Protein AF-A0A926W1B4-F1 (afdb_monomer_lite)

Sequence (68 aa):
MKVIVTVVEKITSEAHIDIPDGLDESAIKQRIVDRYNTGQMSVDMNIFQVDFESISAQIVKEHSTKSA

Foldseek 3Di:
DDKDKDWDKDDDWDFDDDDDPPDDPVRVVVVVVVCVVVVVGDTPPPPVDIDTPDMDMDDDDPDPPPDD

Secondary structure (DSSP, 8-state):
-EEEEEEEEEE--B------TT--HHHHHHHHHHHHHTT----B--TT-EEEEEEEEEEE--------

pLDDT: mean 80.53, std 12.76, range [45.41, 96.69]

Structure (mmCIF, N/CA/C/O backbone):
data_AF-A0A926W1B4-F1
#
_entry.id   AF-A0A926W1B4-F1
#
loop_
_atom_site.group_PDB
_atom_site.id
_atom_site.type_symbol
_atom_site.label_atom_id
_atom_site.label_alt_id
_atom_site.label_comp_id
_atom_site.label_asym_id
_atom_site.label_entity_id
_atom_site.label_seq_id
_atom_site.pdbx_PDB_ins_code
_atom_site.Cartn_x
_atom_site.Cartn_y
_atom_site.Cartn_z
_atom_site.occupancy
_atom_site.B_iso_or_equiv
_atom_site.auth_seq_id
_atom_site.auth_comp_id
_atom_site.auth_asym_id
_atom_site.auth_atom_id
_atom_site.pdbx_PDB_model_num
ATOM 1 N N . MET A 1 1 ? -25.741 -4.168 27.678 1.00 77.62 1 MET A N 1
ATOM 2 C CA . MET A 1 1 ? -24.407 -3.534 27.799 1.00 77.62 1 MET A CA 1
ATOM 3 C C . MET A 1 1 ? -23.809 -3.480 26.410 1.00 77.62 1 MET A C 1
ATOM 5 O O . MET A 1 1 ? -23.724 -4.526 25.782 1.00 77.62 1 MET A O 1
ATOM 9 N N . LYS A 1 2 ? -23.470 -2.290 25.914 1.00 83.31 2 LYS A N 1
ATOM 10 C CA . LYS A 1 2 ? -22.913 -2.106 24.569 1.00 83.31 2 LYS A CA 1
ATOM 11 C C . LYS A 1 2 ? -21.480 -1.604 24.704 1.00 83.31 2 LYS A C 1
ATOM 13 O O . LYS A 1 2 ? -21.235 -0.693 25.486 1.00 83.31 2 LYS A O 1
ATOM 18 N N . VAL A 1 3 ? -20.547 -2.200 23.969 1.00 88.12 3 VAL A N 1
ATOM 19 C CA . VAL A 1 3 ? -19.150 -1.753 23.906 1.00 88.12 3 VAL A CA 1
ATOM 20 C C . VAL A 1 3 ? -18.840 -1.425 22.455 1.00 88.12 3 VAL A C 1
ATOM 22 O O . VAL A 1 3 ? -19.156 -2.218 21.573 1.00 88.12 3 VAL A O 1
ATOM 25 N N . ILE A 1 4 ? -18.280 -0.246 22.209 1.00 87.88 4 ILE A N 1
ATOM 26 C CA . ILE A 1 4 ? -17.790 0.159 20.889 1.00 87.88 4 ILE A CA 1
ATOM 27 C C . ILE A 1 4 ? -16.271 0.026 20.924 1.00 87.88 4 ILE A C 1
ATOM 29 O O . ILE A 1 4 ? -15.649 0.556 21.843 1.00 87.88 4 ILE A O 1
ATOM 33 N N . VAL A 1 5 ? -15.700 -0.697 19.961 1.00 89.19 5 VAL A N 1
ATOM 34 C CA . VAL A 1 5 ? -14.255 -0.917 19.832 1.00 89.19 5 VAL A CA 1
ATOM 35 C C . VAL A 1 5 ? -13.781 -0.281 18.533 1.00 89.19 5 VAL A C 1
ATOM 37 O O . VAL A 1 5 ? -14.358 -0.543 17.480 1.00 89.19 5 VAL A O 1
ATOM 40 N N . THR A 1 6 ? -12.728 0.524 18.620 1.00 88.50 6 THR A N 1
ATOM 41 C CA . THR A 1 6 ? -12.033 1.100 17.467 1.00 88.50 6 THR A CA 1
ATOM 42 C C . THR A 1 6 ? -10.611 0.561 17.448 1.00 88.50 6 THR A C 1
ATOM 44 O O . THR A 1 6 ? -9.890 0.700 18.439 1.00 88.50 6 THR A O 1
ATOM 47 N N . VAL A 1 7 ? -10.221 -0.036 16.324 1.00 85.56 7 VAL A N 1
ATOM 48 C CA . VAL A 1 7 ? -8.864 -0.527 16.058 1.00 85.56 7 VAL A CA 1
ATOM 49 C C . VAL A 1 7 ? -8.279 0.319 14.935 1.00 85.56 7 VAL A C 1
ATOM 51 O O . VAL A 1 7 ? -8.949 0.553 13.930 1.00 85.56 7 VAL A O 1
ATOM 54 N N . VAL A 1 8 ? -7.056 0.803 15.125 1.00 86.19 8 VAL A N 1
ATOM 55 C CA . VAL A 1 8 ? -6.287 1.503 14.094 1.00 86.19 8 VAL A CA 1
ATOM 56 C C . VAL A 1 8 ? -5.110 0.618 13.715 1.00 86.19 8 VAL A C 1
ATOM 58 O O . VAL A 1 8 ? -4.328 0.218 14.580 1.00 86.19 8 VAL A O 1
ATOM 61 N N . GLU A 1 9 ? -5.011 0.306 12.429 1.00 81.75 9 GLU A N 1
ATOM 62 C CA . GLU A 1 9 ? -4.015 -0.596 11.861 1.00 81.75 9 GLU A CA 1
ATOM 63 C C . GLU A 1 9 ? -3.200 0.135 10.801 1.00 81.75 9 GLU A C 1
ATOM 65 O O . GLU A 1 9 ? -3.739 0.904 9.999 1.00 81.75 9 GLU A O 1
ATOM 70 N N . LYS A 1 10 ? -1.904 -0.160 10.765 1.00 82.25 10 LYS A N 1
ATOM 71 C CA . LYS A 1 10 ? -1.014 0.238 9.686 1.00 82.25 10 LYS A CA 1
ATOM 72 C C . LYS A 1 10 ? -0.733 -0.974 8.808 1.00 82.25 10 LYS A C 1
ATOM 74 O O . LYS A 1 10 ? -0.211 -1.984 9.276 1.00 82.25 10 LYS A O 1
ATOM 79 N N . ILE A 1 11 ? -1.066 -0.850 7.525 1.00 77.06 11 ILE A N 1
ATOM 8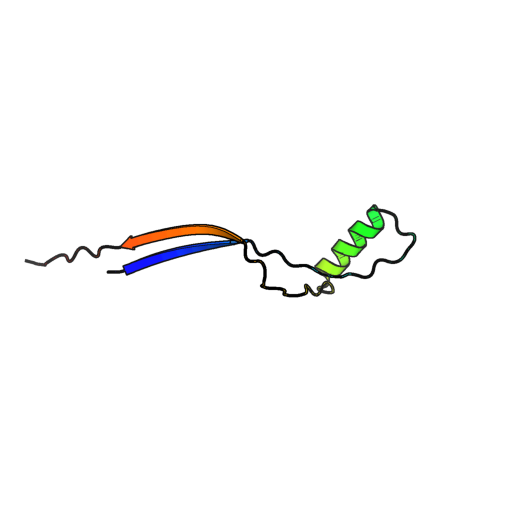0 C CA . ILE A 1 11 ? -0.833 -1.890 6.520 1.00 77.06 11 ILE A CA 1
ATOM 81 C C . ILE A 1 11 ? 0.359 -1.472 5.665 1.00 77.06 11 ILE A C 1
ATOM 83 O O . ILE A 1 11 ? 0.352 -0.398 5.062 1.00 77.06 11 ILE A O 1
ATOM 87 N N . THR A 1 12 ? 1.368 -2.338 5.600 1.00 77.56 12 THR A N 1
ATOM 88 C CA . THR A 1 12 ? 2.477 -2.201 4.652 1.00 77.56 12 THR A CA 1
ATOM 89 C C . THR A 1 12 ? 2.246 -3.166 3.495 1.00 77.56 12 THR A C 1
ATOM 91 O O . THR A 1 12 ? 1.901 -4.326 3.706 1.00 77.56 12 THR A O 1
ATOM 94 N N . SER A 1 13 ? 2.404 -2.690 2.264 1.00 75.12 13 SER A N 1
ATOM 95 C CA . SER A 1 13 ? 2.298 -3.514 1.059 1.00 75.12 13 SER A CA 1
ATOM 96 C C . SER A 1 13 ? 3.555 -3.353 0.224 1.00 75.12 13 SER A C 1
ATOM 98 O O . SER A 1 13 ? 4.101 -2.255 0.120 1.00 75.12 13 SER A O 1
ATOM 100 N N . GLU A 1 14 ? 4.002 -4.453 -0.365 1.00 81.19 14 GLU A N 1
ATOM 101 C CA . GLU A 1 14 ? 5.196 -4.496 -1.198 1.00 81.19 1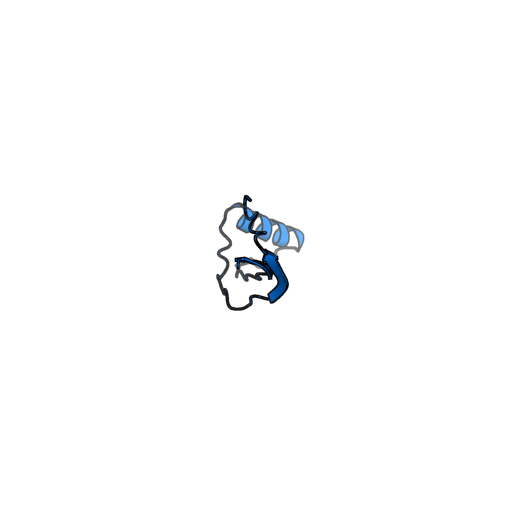4 GLU A CA 1
ATOM 102 C C . GLU A 1 14 ? 4.779 -4.743 -2.649 1.00 81.19 14 GLU A C 1
ATOM 104 O O . GLU A 1 14 ? 3.866 -5.522 -2.916 1.00 81.19 14 GLU A O 1
ATOM 109 N N . ALA A 1 15 ? 5.410 -4.047 -3.589 1.00 81.69 15 ALA A N 1
ATOM 110 C CA . ALA A 1 15 ? 5.213 -4.253 -5.018 1.00 81.69 15 ALA A CA 1
ATOM 111 C C . ALA A 1 15 ? 6.578 -4.409 -5.675 1.00 81.69 15 ALA A C 1
ATOM 113 O O . ALA A 1 15 ? 7.483 -3.605 -5.433 1.00 81.69 15 ALA A O 1
ATOM 114 N N . HIS A 1 16 ? 6.723 -5.420 -6.524 1.00 85.00 16 HIS A N 1
ATOM 115 C CA . HIS A 1 16 ? 7.940 -5.619 -7.305 1.00 85.00 16 HIS A CA 1
ATOM 116 C C . HIS A 1 16 ? 7.747 -5.016 -8.693 1.00 85.00 16 HIS A C 1
ATOM 118 O O . HIS A 1 16 ? 6.764 -5.293 -9.379 1.00 85.00 16 HIS A O 1
ATOM 124 N N . ILE A 1 17 ? 8.675 -4.149 -9.097 1.00 84.75 17 ILE A N 1
ATOM 125 C CA . ILE A 1 17 ? 8.630 -3.463 -10.388 1.00 84.75 17 ILE A CA 1
ATOM 126 C C . ILE A 1 17 ? 9.947 -3.621 -11.135 1.00 84.75 17 ILE A C 1
ATOM 128 O O . ILE A 1 17 ? 11.021 -3.374 -10.593 1.00 84.75 17 ILE A O 1
ATOM 132 N N . ASP A 1 18 ? 9.848 -3.939 -12.422 1.00 87.62 18 ASP A N 1
ATOM 133 C CA . ASP A 1 18 ? 11.016 -3.946 -13.295 1.00 87.62 18 ASP A CA 1
ATOM 134 C C . ASP A 1 18 ? 11.412 -2.514 -13.662 1.00 87.62 18 ASP A C 1
ATOM 136 O O . ASP A 1 18 ? 10.613 -1.747 -14.240 1.00 87.62 18 ASP A O 1
ATOM 140 N N . ILE A 1 19 ? 12.664 -2.185 -13.348 1.00 89.12 19 ILE A N 1
ATOM 141 C CA . ILE A 1 19 ? 13.326 -0.923 -13.666 1.00 89.12 19 ILE A CA 1
ATOM 142 C C . ILE A 1 19 ? 14.460 -1.224 -14.657 1.00 89.12 19 ILE A C 1
ATOM 144 O O . ILE A 1 19 ? 15.356 -1.993 -14.321 1.00 89.12 19 ILE A O 1
ATOM 148 N N . PRO A 1 20 ? 14.430 -0.649 -15.874 1.00 90.56 20 PRO A N 1
A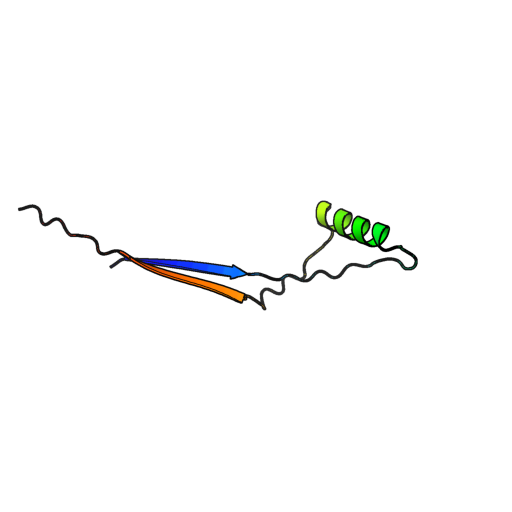TOM 149 C CA . PRO A 1 20 ? 15.515 -0.799 -16.839 1.00 90.56 20 PRO A CA 1
ATOM 150 C C . PRO A 1 20 ? 16.842 -0.222 -16.335 1.00 90.56 20 PRO A C 1
ATOM 152 O O . PRO A 1 20 ? 16.861 0.814 -15.667 1.00 90.56 20 PRO A O 1
ATOM 155 N N . ASP A 1 21 ? 17.945 -0.851 -16.739 1.00 92.81 21 ASP A N 1
ATOM 156 C CA . ASP A 1 21 ? 19.293 -0.353 -16.465 1.00 92.81 21 ASP A CA 1
ATOM 157 C C . ASP A 1 21 ? 19.556 1.006 -17.132 1.00 92.81 21 ASP A C 1
ATOM 159 O O . ASP A 1 21 ? 18.969 1.358 -18.159 1.00 92.81 21 ASP A O 1
ATOM 163 N N . GLY A 1 22 ? 20.493 1.768 -16.561 1.00 93.31 22 GLY A N 1
ATOM 164 C CA . GLY A 1 22 ? 20.967 3.032 -17.134 1.00 93.31 22 GLY A CA 1
ATOM 165 C C . GLY A 1 22 ? 20.050 4.238 -16.910 1.00 93.31 22 GLY A C 1
ATOM 166 O O . GLY A 1 22 ? 20.342 5.315 -17.427 1.00 93.31 22 GLY A O 1
ATOM 167 N N . LEU A 1 23 ? 18.969 4.088 -16.139 1.00 94.81 23 LEU A N 1
ATOM 168 C CA . LEU A 1 23 ? 18.149 5.214 -15.695 1.00 94.81 23 LEU A CA 1
ATOM 169 C C . LEU A 1 23 ? 18.817 5.962 -14.539 1.00 94.81 23 LEU A C 1
ATOM 171 O O . LEU A 1 23 ? 19.356 5.354 -13.613 1.00 94.81 23 LEU A O 1
ATOM 175 N N . ASP A 1 24 ? 18.738 7.291 -14.576 1.00 96.00 24 ASP A N 1
ATOM 176 C CA . ASP A 1 24 ? 19.090 8.119 -13.428 1.00 96.00 24 ASP A CA 1
ATOM 177 C C . ASP A 1 24 ? 17.986 8.104 -12.354 1.00 96.00 24 ASP A C 1
ATOM 179 O O . ASP A 1 24 ? 16.866 7.628 -12.565 1.00 96.00 24 ASP A O 1
ATOM 183 N N . GLU A 1 25 ? 18.295 8.645 -11.175 1.00 95.06 25 GLU A N 1
ATOM 184 C CA . GLU A 1 25 ? 17.372 8.658 -10.037 1.00 95.06 25 GLU A CA 1
ATOM 185 C C . GLU A 1 25 ? 16.044 9.375 -10.347 1.00 95.06 25 GLU A C 1
ATOM 187 O O . GLU A 1 25 ? 14.986 8.962 -9.867 1.00 95.06 25 GLU A O 1
ATOM 192 N N . SER A 1 26 ? 16.067 10.437 -11.161 1.00 96.69 26 SER A N 1
ATOM 193 C CA . SER A 1 26 ? 14.852 11.181 -11.503 1.00 96.69 26 SER A CA 1
ATOM 194 C C . SER A 1 26 ? 13.952 10.365 -12.424 1.00 96.69 26 SER A C 1
ATOM 196 O O . SER A 1 26 ? 12.737 10.321 -12.221 1.00 96.69 26 SER A O 1
ATOM 198 N N . ALA A 1 27 ? 14.539 9.692 -13.412 1.00 95.06 27 ALA A N 1
ATOM 199 C CA . ALA A 1 27 ? 13.824 8.813 -14.322 1.00 95.06 27 ALA A CA 1
ATOM 200 C C . ALA A 1 27 ? 13.250 7.593 -13.587 1.00 95.06 27 ALA A C 1
ATOM 202 O O . ALA A 1 27 ? 12.110 7.200 -13.843 1.00 95.06 27 ALA A O 1
ATOM 203 N N . ILE A 1 28 ? 13.987 7.045 -12.614 1.00 94.75 28 ILE A N 1
ATOM 204 C CA . ILE A 1 28 ? 13.501 5.978 -11.730 1.00 94.75 28 ILE A CA 1
ATOM 205 C C . ILE A 1 28 ? 12.268 6.441 -10.943 1.00 94.75 28 ILE A C 1
ATOM 207 O O . ILE A 1 28 ? 11.241 5.759 -10.954 1.00 94.75 28 ILE A O 1
ATOM 211 N N . LYS A 1 29 ? 12.323 7.619 -10.305 1.00 94.12 29 LYS A N 1
ATOM 212 C CA . LYS A 1 29 ? 11.184 8.178 -9.555 1.00 94.12 29 LYS A CA 1
ATOM 213 C C . LYS A 1 29 ? 9.960 8.375 -10.441 1.00 94.12 29 LYS A C 1
ATOM 215 O O . LYS A 1 29 ? 8.865 7.966 -10.060 1.00 94.12 29 LYS A O 1
ATOM 220 N N . GLN A 1 30 ? 10.144 8.950 -11.629 1.00 94.31 30 GLN A N 1
ATOM 221 C CA . GLN A 1 30 ? 9.039 9.156 -12.562 1.00 94.31 30 GLN A CA 1
ATOM 222 C C . GLN A 1 30 ? 8.411 7.822 -12.980 1.00 94.31 30 GLN A C 1
ATOM 224 O O . GLN A 1 30 ? 7.191 7.681 -12.961 1.00 94.31 30 GLN A O 1
ATOM 229 N N . ARG A 1 31 ? 9.234 6.806 -13.260 1.00 91.00 31 ARG A N 1
ATOM 230 C CA . ARG A 1 31 ? 8.764 5.465 -13.622 1.00 91.00 31 ARG A CA 1
ATOM 231 C C . ARG A 1 31 ? 7.913 4.823 -12.524 1.00 91.00 31 ARG A C 1
ATOM 233 O O . ARG A 1 31 ? 6.908 4.186 -12.842 1.00 91.00 31 ARG A O 1
ATOM 240 N N . ILE A 1 32 ? 8.298 4.990 -11.257 1.00 91.12 32 ILE A N 1
ATOM 241 C CA . ILE A 1 32 ? 7.510 4.535 -10.102 1.00 91.12 32 ILE A CA 1
ATOM 242 C C . ILE A 1 32 ? 6.156 5.254 -10.082 1.00 91.12 32 ILE A C 1
ATOM 244 O O . ILE A 1 32 ? 5.115 4.602 -10.031 1.00 91.12 32 ILE A O 1
ATOM 248 N N . VAL A 1 33 ? 6.150 6.585 -10.187 1.00 92.31 33 VAL A N 1
ATOM 249 C CA . VAL A 1 33 ? 4.918 7.393 -10.173 1.00 92.31 33 VAL A CA 1
ATOM 250 C C . VAL A 1 33 ? 3.978 7.017 -11.323 1.00 92.31 33 VAL A C 1
ATOM 252 O O . VAL A 1 33 ? 2.776 6.859 -11.109 1.00 92.31 33 VAL A O 1
ATOM 255 N N . ASP A 1 34 ? 4.504 6.799 -12.527 1.00 91.69 34 ASP A N 1
ATOM 256 C CA . ASP A 1 34 ? 3.698 6.425 -13.692 1.00 91.69 34 ASP A CA 1
ATOM 257 C C . ASP A 1 34 ? 3.030 5.058 -13.501 1.00 91.69 34 ASP A C 1
ATOM 259 O O . ASP A 1 34 ? 1.832 4.904 -13.756 1.00 91.69 34 ASP A O 1
ATOM 263 N N . ARG A 1 35 ? 3.773 4.057 -13.008 1.00 89.00 35 ARG A N 1
ATOM 264 C CA . ARG A 1 35 ? 3.205 2.730 -12.723 1.00 89.00 35 ARG A CA 1
ATOM 265 C C . ARG A 1 35 ? 2.163 2.780 -11.603 1.00 89.00 35 ARG A C 1
ATOM 267 O O . ARG A 1 35 ? 1.187 2.036 -11.670 1.00 89.00 35 ARG A O 1
ATOM 274 N N . TYR A 1 36 ? 2.339 3.663 -10.616 1.00 87.12 36 TYR A N 1
ATOM 275 C CA . TYR A 1 36 ? 1.355 3.885 -9.552 1.00 87.12 36 TYR A CA 1
ATOM 276 C C . TYR A 1 36 ? 0.050 4.431 -10.129 1.00 87.12 36 TYR A C 1
ATOM 278 O O . TYR A 1 36 ? -1.008 3.825 -9.980 1.00 87.12 36 TYR A O 1
ATOM 286 N N . ASN A 1 37 ? 0.142 5.544 -10.859 1.00 88.00 37 ASN A N 1
ATOM 287 C CA . ASN A 1 37 ? -1.017 6.264 -11.387 1.00 88.00 37 ASN A CA 1
ATOM 288 C C . ASN A 1 37 ? -1.794 5.466 -12.441 1.00 88.00 37 ASN A C 1
ATOM 290 O O . ASN A 1 37 ? -2.982 5.699 -12.641 1.00 88.00 37 ASN A O 1
ATOM 294 N N . THR A 1 38 ? -1.132 4.526 -13.117 1.00 89.50 38 THR A N 1
ATOM 295 C CA . THR A 1 38 ? -1.754 3.645 -14.116 1.00 89.50 38 THR A CA 1
ATOM 296 C C . THR A 1 38 ? -2.292 2.337 -13.531 1.00 89.50 38 THR A C 1
ATOM 298 O O . THR A 1 38 ? -2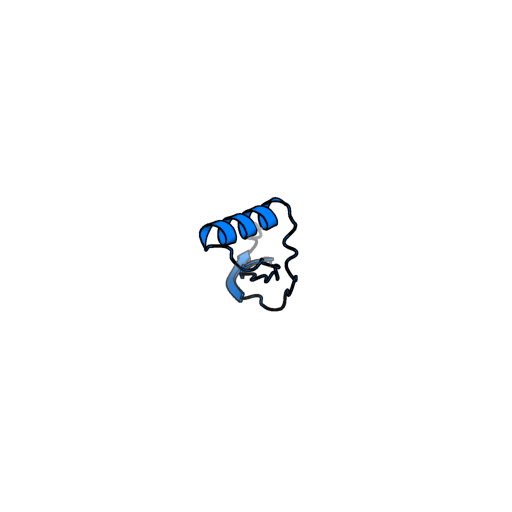.872 1.546 -14.272 1.00 89.50 38 THR A O 1
ATOM 301 N N . GLY A 1 39 ? -2.101 2.078 -12.231 1.00 82.12 39 GLY A N 1
ATOM 302 C CA . GLY A 1 39 ? -2.489 0.813 -11.598 1.00 82.12 39 GLY A CA 1
ATOM 303 C C . GLY A 1 39 ? -1.653 -0.391 -12.050 1.00 82.12 39 GLY A C 1
ATOM 304 O O . GLY A 1 39 ? -2.047 -1.532 -11.833 1.00 82.12 39 GLY A O 1
ATOM 305 N N . GLN A 1 40 ? -0.502 -0.155 -12.687 1.00 82.62 40 GLN A N 1
ATOM 306 C CA . GLN A 1 40 ? 0.426 -1.203 -13.123 1.00 82.62 40 GLN A CA 1
ATOM 307 C C . GLN A 1 40 ? 1.363 -1.680 -12.005 1.00 82.62 40 GLN A C 1
ATOM 309 O O . GLN A 1 40 ? 2.125 -2.622 -12.212 1.00 82.62 40 GLN A O 1
ATOM 314 N N . MET A 1 41 ? 1.332 -1.040 -10.834 1.00 83.75 41 MET A N 1
ATOM 315 C CA . MET A 1 41 ? 1.876 -1.612 -9.605 1.00 83.75 41 MET A CA 1
ATOM 316 C C . MET A 1 41 ? 0.827 -2.516 -8.967 1.00 83.75 41 MET A C 1
ATOM 318 O O . MET A 1 41 ? -0.042 -2.053 -8.232 1.00 83.75 41 MET A O 1
ATOM 322 N N . SER A 1 42 ? 0.923 -3.814 -9.255 1.00 74.81 42 SER A N 1
ATOM 323 C CA . SER A 1 42 ? 0.265 -4.814 -8.423 1.00 74.81 42 SER A CA 1
ATOM 324 C C . SER A 1 42 ? 1.066 -4.910 -7.135 1.00 74.81 42 SER A C 1
ATOM 326 O O . SER A 1 42 ? 2.221 -5.331 -7.155 1.00 74.81 42 SER A O 1
ATOM 328 N N . VAL A 1 43 ? 0.474 -4.479 -6.025 1.00 71.12 43 VAL A N 1
ATOM 329 C CA . VAL A 1 43 ? 1.004 -4.855 -4.719 1.00 71.12 43 VAL A CA 1
ATOM 330 C C . VAL A 1 43 ? 0.788 -6.349 -4.555 1.00 71.12 43 VAL A C 1
ATOM 332 O O . VAL A 1 43 ? -0.320 -6.850 -4.773 1.00 71.12 43 VAL A O 1
ATOM 335 N N . ASP A 1 44 ? 1.833 -7.062 -4.162 1.00 65.81 44 ASP A N 1
ATOM 336 C CA . ASP A 1 44 ? 1.636 -8.366 -3.564 1.00 65.81 44 ASP A CA 1
ATOM 337 C C . ASP A 1 44 ? 0.906 -8.084 -2.255 1.00 65.81 44 ASP A C 1
ATOM 339 O O . ASP A 1 44 ? 1.473 -7.547 -1.300 1.00 65.81 44 ASP A O 1
ATOM 343 N N . MET A 1 45 ? -0.402 -8.347 -2.242 1.00 58.56 45 MET A N 1
ATOM 344 C CA . MET A 1 45 ? -1.235 -8.239 -1.049 1.00 58.56 45 MET A CA 1
ATOM 345 C C . MET A 1 45 ? -0.811 -9.316 -0.044 1.00 58.56 45 MET A C 1
ATOM 347 O O . MET A 1 45 ? -1.508 -10.297 0.202 1.00 58.56 45 MET A O 1
ATOM 351 N N . ASN A 1 46 ? 0.345 -9.120 0.572 1.00 54.06 46 ASN A N 1
ATOM 352 C CA . ASN A 1 46 ? 0.772 -9.845 1.746 1.00 54.06 46 ASN A CA 1
ATOM 353 C C . ASN A 1 46 ? 0.155 -9.143 2.957 1.00 54.06 46 ASN A C 1
ATOM 355 O O . ASN A 1 46 ? 0.828 -8.407 3.674 1.00 54.06 46 ASN A O 1
ATOM 359 N N . ILE A 1 47 ? -1.140 -9.382 3.205 1.00 57.56 47 ILE A N 1
ATOM 360 C CA . ILE A 1 47 ? -1.822 -9.017 4.465 1.00 57.56 47 ILE A CA 1
ATOM 361 C C . ILE A 1 47 ? -1.318 -9.943 5.595 1.00 57.56 47 ILE A C 1
ATOM 363 O O . ILE A 1 47 ? -2.083 -10.628 6.265 1.00 57.56 47 ILE A O 1
ATOM 367 N N . PHE A 1 48 ? -0.002 -10.038 5.764 1.00 55.59 48 PHE A N 1
ATOM 368 C CA . PHE A 1 48 ? 0.640 -10.810 6.826 1.00 55.59 48 PHE A CA 1
ATOM 369 C C . PHE A 1 48 ? 1.286 -9.894 7.871 1.00 55.59 48 PHE A C 1
ATOM 371 O O . PHE A 1 48 ? 1.510 -10.333 8.995 1.00 55.59 48 PHE A O 1
ATOM 378 N N . GLN A 1 49 ? 1.546 -8.624 7.534 1.00 58.59 49 GLN A N 1
ATOM 379 C CA . GLN A 1 49 ? 2.101 -7.623 8.448 1.00 58.59 49 GLN A CA 1
ATOM 380 C C . GLN A 1 49 ? 1.076 -6.518 8.702 1.00 58.59 49 GLN A C 1
ATOM 382 O O . GLN A 1 49 ? 0.984 -5.539 7.962 1.00 58.59 49 GLN A O 1
ATOM 387 N N . VAL A 1 50 ? 0.278 -6.720 9.748 1.00 64.81 50 VAL A N 1
ATOM 388 C CA . VAL A 1 50 ? -0.621 -5.707 10.297 1.00 64.81 50 VAL A CA 1
ATOM 389 C C . VAL A 1 50 ? -0.005 -5.228 11.601 1.00 64.81 50 VAL A C 1
ATOM 391 O O . VAL A 1 50 ? 0.044 -5.977 12.577 1.00 64.81 50 VAL A O 1
ATOM 394 N N . ASP A 1 51 ? 0.476 -3.988 11.609 1.00 73.69 51 ASP A N 1
ATOM 395 C CA . ASP A 1 51 ? 0.935 -3.347 12.835 1.00 73.69 51 ASP A CA 1
ATOM 396 C C . ASP A 1 51 ? -0.255 -2.638 13.489 1.00 73.69 51 ASP A C 1
ATOM 398 O O . ASP A 1 51 ? -0.911 -1.793 12.877 1.00 73.69 51 ASP A O 1
ATOM 402 N N . PHE A 1 52 ? -0.546 -2.973 14.747 1.00 74.38 52 PHE A N 1
ATOM 403 C CA . PHE A 1 52 ? -1.581 -2.283 15.515 1.00 74.38 52 PHE A CA 1
ATOM 404 C C . PHE A 1 52 ? -1.041 -0.953 16.033 1.00 74.38 52 PHE A C 1
ATOM 406 O O . PHE A 1 52 ? -0.121 -0.927 16.850 1.00 74.38 52 PHE A O 1
ATOM 413 N N . GLU A 1 53 ? -1.643 0.155 15.602 1.00 84.19 53 GLU A N 1
ATOM 414 C CA . GLU A 1 53 ? -1.283 1.480 16.106 1.00 84.19 53 GLU A CA 1
ATOM 415 C C . GLU A 1 53 ? -1.977 1.770 17.438 1.00 84.19 53 GLU A C 1
ATOM 417 O O . GLU A 1 53 ? -1.356 2.263 18.379 1.00 84.19 53 GLU A O 1
ATOM 422 N N 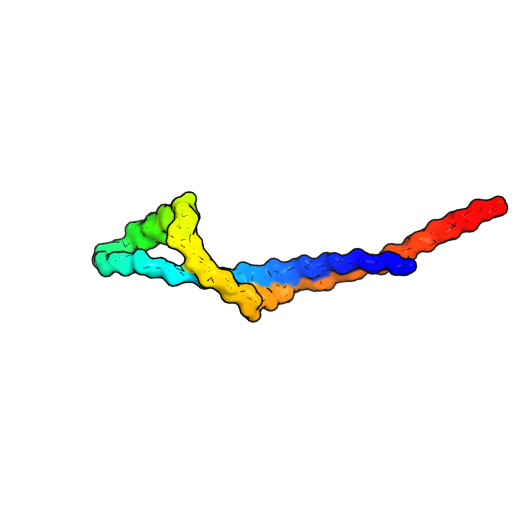. SER A 1 54 ? -3.274 1.463 17.543 1.00 84.69 54 SER A N 1
ATOM 423 C CA . SER A 1 54 ? -4.012 1.614 18.798 1.00 84.69 54 SER A CA 1
ATOM 424 C C . SER A 1 54 ? -5.309 0.808 18.830 1.00 84.69 54 SER A C 1
ATOM 426 O O . SER A 1 54 ? -5.927 0.525 17.803 1.00 84.69 54 SER A O 1
ATOM 428 N N . ILE A 1 55 ? -5.745 0.480 20.046 1.00 84.00 55 ILE A N 1
ATOM 429 C CA . ILE A 1 55 ? -7.077 -0.047 20.329 1.00 84.00 55 ILE A CA 1
ATOM 430 C C . ILE A 1 55 ? -7.731 0.815 21.406 1.00 84.00 55 ILE A C 1
ATOM 432 O O . ILE A 1 55 ? -7.128 1.106 22.440 1.00 84.00 55 ILE A O 1
ATOM 436 N N . SER A 1 56 ? -8.974 1.226 21.175 1.00 85.12 56 SER A N 1
ATOM 437 C CA . SER A 1 56 ? -9.781 1.930 22.172 1.00 85.12 56 SER A CA 1
ATOM 438 C C . SER A 1 56 ? -11.152 1.285 22.294 1.00 85.12 56 SER A C 1
ATOM 440 O O . SER A 1 56 ? -11.715 0.786 21.319 1.00 85.12 56 SER A O 1
ATOM 442 N N . ALA A 1 57 ? -11.683 1.265 23.514 1.00 86.88 57 ALA A N 1
ATOM 443 C CA . ALA A 1 57 ? -12.986 0.695 23.798 1.00 86.88 57 ALA A CA 1
ATOM 444 C C . ALA A 1 57 ? -13.785 1.632 24.704 1.00 86.88 57 ALA A C 1
ATOM 446 O O . ALA A 1 57 ? -13.283 2.103 25.725 1.00 86.88 57 ALA A O 1
ATOM 447 N N . GLN A 1 58 ? -15.048 1.865 24.353 1.00 88.81 58 GLN A N 1
ATOM 448 C CA . GLN A 1 58 ? -15.981 2.643 25.159 1.00 88.81 58 GLN A CA 1
ATOM 449 C C . GLN A 1 58 ? -17.159 1.769 25.583 1.00 88.81 58 GLN A C 1
ATOM 451 O O . GLN A 1 58 ? -17.910 1.261 24.749 1.00 88.81 58 GLN A O 1
ATOM 456 N N . ILE A 1 59 ? -17.346 1.624 26.896 1.00 85.88 59 ILE A N 1
ATOM 457 C CA . ILE A 1 59 ? -18.511 0.944 27.467 1.00 85.88 59 ILE A CA 1
ATOM 458 C C . ILE A 1 59 ? -19.659 1.950 27.557 1.00 85.88 59 ILE A C 1
ATOM 460 O O . ILE A 1 59 ? -19.598 2.916 28.316 1.00 85.88 59 ILE A O 1
ATOM 464 N N . VAL A 1 60 ? -20.732 1.703 26.813 1.00 86.12 60 VAL A N 1
ATOM 465 C CA . VAL A 1 60 ? -21.962 2.491 26.859 1.00 86.12 60 VAL A CA 1
ATOM 466 C C . VAL A 1 60 ? -22.923 1.829 27.845 1.00 86.12 60 VAL A C 1
ATOM 468 O O . VAL A 1 60 ? -23.418 0.716 27.625 1.00 86.12 60 VAL A O 1
ATOM 471 N N . LYS A 1 61 ? -23.180 2.519 28.960 1.00 79.50 61 LYS A N 1
ATOM 472 C CA . LYS A 1 61 ? -24.269 2.186 29.881 1.00 79.50 61 LYS A CA 1
ATOM 473 C C . LYS A 1 61 ? -25.520 2.916 29.410 1.00 79.50 61 LYS A C 1
ATOM 475 O O . LYS A 1 61 ? -25.566 4.141 29.440 1.00 79.50 61 LYS A O 1
ATOM 480 N N . GLU A 1 62 ? -26.530 2.169 28.984 1.00 72.56 62 GLU A N 1
ATOM 481 C CA . GLU A 1 62 ? -27.866 2.735 28.821 1.00 72.56 62 GLU A CA 1
ATOM 482 C C . GLU A 1 62 ? -28.395 3.080 30.215 1.00 72.56 62 GLU A C 1
ATOM 484 O O . GLU A 1 62 ? -28.572 2.198 31.058 1.00 72.56 62 GLU A O 1
ATOM 489 N N . HIS A 1 63 ? -28.614 4.367 30.486 1.00 61.72 63 HIS A N 1
ATOM 490 C CA . HIS A 1 63 ? -29.444 4.753 31.616 1.00 61.72 63 HIS A CA 1
ATOM 491 C C . HIS A 1 63 ? -30.871 4.339 31.272 1.00 61.72 63 HIS A C 1
ATOM 493 O O . HIS A 1 63 ? -31.526 4.986 30.459 1.00 61.72 63 HIS A O 1
ATOM 499 N N . SER A 1 64 ? -31.360 3.260 31.886 1.00 60.81 64 SER A N 1
ATOM 500 C CA . SER A 1 64 ? -32.794 3.002 31.908 1.00 60.81 64 SER A CA 1
ATOM 501 C C . SER A 1 64 ? -33.436 4.150 32.685 1.00 60.81 64 SER A C 1
ATOM 503 O O . SER A 1 64 ? -33.396 4.171 33.919 1.00 60.81 64 SER A O 1
ATOM 505 N N . THR A 1 65 ? -34.002 5.132 31.993 1.00 57.69 65 THR A N 1
ATOM 506 C CA . THR A 1 65 ? -35.013 5.997 32.590 1.00 57.69 65 THR A CA 1
ATOM 507 C C . THR A 1 65 ? -36.188 5.093 32.937 1.00 57.69 65 THR A C 1
ATOM 509 O O . THR A 1 65 ? -37.028 4.786 32.097 1.00 57.69 65 THR A O 1
ATOM 512 N N . LYS A 1 66 ? -36.225 4.605 34.183 1.00 56.59 66 LYS A N 1
ATOM 513 C CA . LYS A 1 66 ? -37.468 4.106 34.766 1.00 56.59 66 LYS A CA 1
ATOM 514 C C . LYS A 1 66 ? -38.416 5.298 34.810 1.00 56.59 66 LYS A C 1
ATOM 516 O O . LYS A 1 66 ? -38.254 6.185 35.643 1.00 56.59 66 LYS A O 1
ATOM 521 N N . SER A 1 67 ? -39.329 5.348 33.847 1.00 52.19 67 SER A N 1
ATOM 522 C CA . SER A 1 67 ? -40.543 6.148 33.942 1.00 52.19 67 SER A CA 1
ATOM 523 C C . SER A 1 67 ? -41.280 5.696 35.204 1.00 52.19 67 SER A C 1
ATOM 525 O O . SER A 1 67 ? -41.376 4.491 35.446 1.00 52.19 67 SER A O 1
ATOM 527 N N . ALA A 1 68 ? -41.662 6.677 36.020 1.00 45.41 68 ALA A N 1
ATOM 528 C CA . ALA A 1 68 ? -42.336 6.524 37.305 1.00 45.41 68 ALA A CA 1
ATOM 529 C C . ALA A 1 68 ? -43.659 5.753 37.210 1.00 45.41 68 ALA A C 1
ATOM 531 O O . ALA A 1 68 ? -44.303 5.820 36.137 1.00 45.41 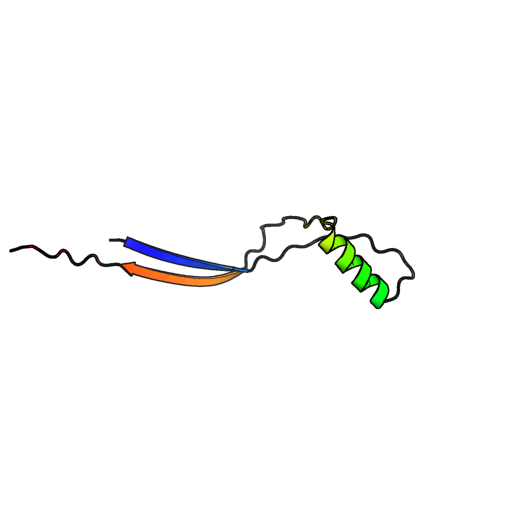68 ALA A O 1
#

Radius of gyration: 23.41 Å; chains: 1; bounding box: 63×22×54 Å